Protein AF-A0A7G3ZWB7-F1 (afdb_monomer_lite)

Foldseek 3Di:
DPDVVVVVVVVVVVCCVVPPDLLQLLLQLLVCLVVVHDLVVSPDDPPDSSNVSSSVSVVCNVVVHDRPDPRPPPDPPPPDDPPCDPPNDDPPPPCDPVNVVCVVVVVVVVVVVVVVVVVVVVD

Structure (mmCIF, N/CA/C/O backbone):
data_AF-A0A7G3ZWB7-F1
#
_entry.id   AF-A0A7G3ZWB7-F1
#
loop_
_atom_site.group_PDB
_atom_site.id
_atom_site.type_symbol
_atom_site.label_atom_id
_atom_site.label_alt_id
_atom_site.label_comp_id
_atom_site.label_asym_id
_atom_site.label_entity_id
_atom_site.label_seq_id
_atom_site.pdbx_PDB_ins_code
_atom_site.Cartn_x
_atom_site.Cartn_y
_atom_site.Cartn_z
_atom_site.occupancy
_atom_site.B_iso_or_equiv
_atom_site.auth_seq_id
_atom_site.auth_comp_id
_atom_site.auth_asym_id
_atom_site.auth_atom_id
_atom_site.pdbx_PDB_model_num
ATOM 1 N N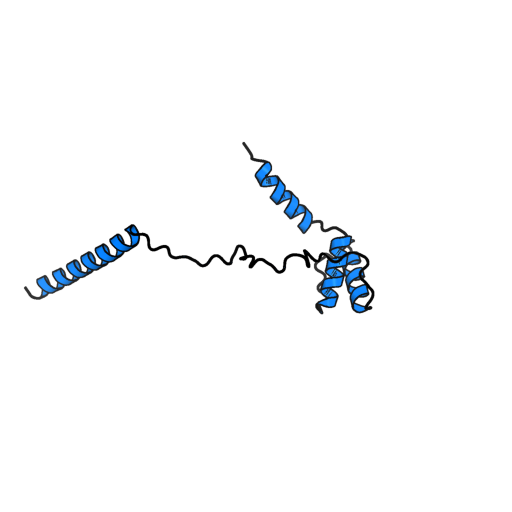 . MET A 1 1 ? 35.115 11.936 -6.981 1.00 42.41 1 MET A N 1
ATOM 2 C CA . MET A 1 1 ? 34.391 12.954 -6.194 1.00 42.41 1 MET A CA 1
ATOM 3 C C . MET A 1 1 ? 32.957 12.462 -6.142 1.00 42.41 1 MET A C 1
ATOM 5 O O . MET A 1 1 ? 32.344 12.385 -7.195 1.00 42.41 1 MET A O 1
ATOM 9 N N . ASN A 1 2 ? 32.514 11.934 -4.998 1.00 53.34 2 ASN A N 1
ATOM 10 C CA . ASN A 1 2 ? 31.212 11.270 -4.892 1.00 53.34 2 ASN A CA 1
ATOM 11 C C . ASN A 1 2 ? 30.134 12.341 -4.950 1.00 53.34 2 ASN A C 1
ATOM 13 O O . ASN A 1 2 ? 30.078 13.196 -4.070 1.00 53.34 2 ASN A O 1
ATOM 17 N N . ASP A 1 3 ? 29.347 12.327 -6.016 1.00 65.06 3 ASP A N 1
ATOM 18 C CA . ASP A 1 3 ? 28.324 13.332 -6.235 1.00 65.06 3 ASP A CA 1
ATOM 19 C C . ASP A 1 3 ? 27.135 13.060 -5.305 1.00 65.06 3 ASP A C 1
ATOM 21 O O . ASP A 1 3 ? 26.282 12.209 -5.560 1.00 65.06 3 ASP A O 1
ATOM 25 N N . ILE A 1 4 ? 27.126 13.738 -4.156 1.00 66.56 4 ILE A N 1
ATOM 26 C CA . ILE A 1 4 ? 26.121 13.566 -3.095 1.00 66.56 4 ILE A CA 1
ATOM 27 C C . ILE A 1 4 ? 24.722 13.953 -3.614 1.00 66.56 4 ILE A C 1
ATOM 29 O O . ILE A 1 4 ? 23.713 13.469 -3.100 1.00 66.56 4 ILE A O 1
ATOM 33 N N . THR A 1 5 ? 24.649 14.763 -4.677 1.00 69.31 5 THR A N 1
ATOM 34 C CA . THR A 1 5 ? 23.390 15.164 -5.317 1.00 69.31 5 THR A CA 1
ATOM 35 C C . THR A 1 5 ? 22.656 14.005 -5.997 1.00 69.31 5 THR A C 1
ATOM 37 O O . THR A 1 5 ? 21.430 14.009 -6.004 1.00 69.31 5 THR A O 1
ATOM 40 N N . ALA A 1 6 ? 23.364 12.973 -6.472 1.00 68.75 6 ALA A N 1
ATOM 41 C CA . ALA A 1 6 ? 22.747 11.758 -7.012 1.00 68.75 6 ALA A CA 1
ATOM 42 C C . ALA A 1 6 ? 22.280 10.787 -5.910 1.00 68.75 6 ALA A C 1
ATOM 44 O O . ALA A 1 6 ? 21.344 10.014 -6.105 1.00 68.75 6 ALA A O 1
ATOM 45 N N . LEU A 1 7 ? 22.917 10.829 -4.735 1.00 74.31 7 LEU A N 1
ATOM 46 C CA . LEU A 1 7 ? 22.611 9.937 -3.611 1.00 74.31 7 LEU A CA 1
ATOM 47 C C . LEU A 1 7 ? 21.436 10.427 -2.765 1.00 74.31 7 LEU A C 1
ATOM 49 O O . LEU A 1 7 ? 20.671 9.613 -2.251 1.00 74.31 7 LEU A O 1
ATOM 53 N N . LEU A 1 8 ? 21.276 11.743 -2.616 1.00 80.25 8 LEU A N 1
ATOM 54 C CA . LEU A 1 8 ? 20.235 12.321 -1.767 1.00 80.25 8 LEU A CA 1
ATOM 55 C C . LEU A 1 8 ? 18.806 11.909 -2.184 1.00 80.25 8 LEU A C 1
ATOM 57 O O . LEU A 1 8 ? 18.040 11.547 -1.290 1.00 80.25 8 LEU A O 1
ATOM 61 N N . PRO A 1 9 ? 18.429 11.892 -3.480 1.00 83.44 9 PRO A N 1
ATOM 62 C CA . PRO A 1 9 ? 17.118 11.398 -3.904 1.00 83.44 9 PRO A CA 1
ATOM 63 C C . PRO A 1 9 ? 16.908 9.925 -3.549 1.00 83.44 9 PRO A C 1
ATOM 65 O O . PRO A 1 9 ? 15.866 9.567 -3.009 1.00 83.44 9 PRO A O 1
ATOM 68 N N . HIS A 1 10 ? 17.920 9.083 -3.782 1.00 79.56 10 HIS A N 1
ATOM 69 C CA . HIS A 1 10 ? 17.844 7.654 -3.481 1.00 79.56 10 HIS A CA 1
ATOM 70 C C . HIS A 1 10 ? 17.668 7.391 -1.979 1.00 79.56 10 HIS A C 1
ATOM 72 O O . HIS A 1 10 ? 16.844 6.572 -1.583 1.00 79.56 10 HIS A O 1
ATOM 78 N N . ILE A 1 11 ? 18.400 8.124 -1.136 1.00 81.44 11 ILE A N 1
ATOM 79 C CA . ILE A 1 11 ? 18.296 8.017 0.324 1.00 81.44 11 ILE A CA 1
ATOM 80 C C . ILE A 1 11 ? 16.929 8.506 0.812 1.00 81.44 11 ILE A C 1
ATOM 82 O O . ILE A 1 11 ? 16.318 7.842 1.643 1.00 81.44 11 ILE A O 1
ATOM 86 N N . LYS A 1 12 ? 16.426 9.630 0.287 1.00 79.25 12 LYS A N 1
ATOM 87 C CA . LYS A 1 12 ? 15.095 10.149 0.641 1.00 79.25 12 LYS A CA 1
ATOM 88 C C . LYS A 1 12 ? 13.984 9.171 0.270 1.00 79.25 12 LYS A C 1
ATOM 90 O O . LYS A 1 12 ? 13.128 8.896 1.102 1.00 79.25 12 LYS A O 1
ATOM 95 N N . LEU A 1 13 ? 14.029 8.615 -0.942 1.00 77.94 13 LEU A N 1
ATOM 96 C CA . LEU A 1 13 ? 13.057 7.617 -1.389 1.00 77.94 13 LEU A CA 1
ATOM 97 C C . LEU A 1 13 ? 13.079 6.390 -0.476 1.00 77.94 13 LEU A C 1
ATOM 99 O O . LEU A 1 13 ? 12.039 5.944 -0.005 1.00 77.94 13 LEU A O 1
ATOM 103 N N . ARG A 1 14 ? 14.277 5.877 -0.186 1.00 79.88 14 ARG A N 1
ATOM 104 C CA . ARG A 1 14 ? 14.450 4.723 0.694 1.00 79.88 14 ARG A CA 1
ATOM 105 C C . ARG A 1 14 ? 13.909 4.985 2.097 1.00 79.88 14 ARG A C 1
ATOM 107 O O . ARG A 1 14 ? 13.262 4.112 2.655 1.00 79.88 14 ARG A O 1
ATOM 114 N N . PHE A 1 15 ? 14.122 6.185 2.631 1.00 79.81 15 PHE A N 1
ATOM 115 C CA . PHE A 1 15 ? 13.596 6.573 3.936 1.00 79.81 15 PHE A CA 1
ATOM 116 C C . PHE A 1 15 ? 12.063 6.612 3.951 1.00 79.81 15 PHE A C 1
ATOM 118 O O . PHE A 1 15 ? 11.470 6.078 4.877 1.00 79.81 15 PHE A O 1
ATOM 125 N N . ASN A 1 16 ? 11.423 7.156 2.912 1.00 74.44 16 ASN A N 1
ATOM 126 C CA . ASN A 1 16 ? 9.959 7.163 2.815 1.00 74.44 16 ASN A CA 1
ATOM 127 C C . ASN A 1 16 ? 9.363 5.753 2.660 1.00 74.44 16 ASN A C 1
ATOM 129 O O . ASN A 1 16 ? 8.296 5.488 3.198 1.00 74.44 16 ASN A O 1
ATOM 133 N N . ILE A 1 17 ? 10.049 4.840 1.962 1.00 76.31 17 ILE A N 1
ATOM 134 C CA . ILE A 1 17 ? 9.591 3.448 1.808 1.00 76.31 17 ILE A CA 1
ATOM 135 C C . ILE A 1 17 ? 9.788 2.650 3.105 1.00 76.31 17 ILE A C 1
ATOM 137 O O . ILE A 1 17 ? 8.920 1.877 3.500 1.00 76.31 17 ILE A O 1
ATOM 141 N N . GLU A 1 18 ? 10.941 2.795 3.760 1.00 77.69 18 GLU A N 1
ATOM 142 C CA . GLU A 1 18 ? 11.283 2.016 4.958 1.00 77.69 18 GLU A CA 1
ATOM 143 C C . GLU A 1 18 ? 10.633 2.578 6.236 1.00 77.69 18 GLU A C 1
ATOM 145 O O . GLU A 1 18 ? 10.429 1.840 7.204 1.00 77.69 18 GLU A O 1
ATOM 150 N N . HIS A 1 19 ? 10.292 3.869 6.245 1.00 80.62 19 HIS A N 1
ATOM 151 C CA . HIS A 1 19 ? 9.727 4.579 7.391 1.00 80.62 19 HIS A CA 1
ATOM 152 C C . HIS A 1 19 ? 8.544 5.467 6.976 1.00 80.62 19 HIS A C 1
ATOM 154 O O . HIS A 1 19 ? 8.643 6.693 7.089 1.00 80.62 19 HIS A O 1
ATOM 160 N N . PRO A 1 20 ? 7.422 4.874 6.520 1.00 83.62 20 PRO A N 1
ATOM 161 C CA . PRO A 1 20 ? 6.221 5.650 6.253 1.00 83.62 20 PRO A CA 1
ATOM 162 C C . PRO A 1 20 ? 5.744 6.326 7.536 1.00 83.62 20 PRO A C 1
ATOM 164 O O . PRO A 1 20 ? 5.930 5.803 8.648 1.00 83.62 20 PRO A O 1
ATOM 167 N N . SER A 1 21 ? 5.139 7.501 7.382 1.00 89.50 21 SER A N 1
ATOM 168 C CA . SER A 1 21 ? 4.532 8.188 8.513 1.00 89.50 21 SER A CA 1
ATOM 169 C C . SER A 1 21 ? 3.321 7.401 9.028 1.00 89.50 21 SER A C 1
ATOM 171 O O . SER A 1 21 ? 2.815 6.478 8.382 1.00 89.50 21 SER A O 1
ATOM 173 N N . TYR A 1 22 ? 2.865 7.727 10.234 1.00 92.62 22 TYR A N 1
ATOM 174 C CA . TYR A 1 22 ? 1.685 7.077 10.810 1.00 92.62 22 TYR A CA 1
ATOM 175 C C . TYR A 1 22 ? 0.402 7.474 10.086 1.00 92.62 22 TYR A C 1
ATOM 177 O O . TYR A 1 22 ? -0.465 6.630 9.899 1.00 92.62 22 TYR A O 1
ATOM 185 N N . GLU A 1 23 ? 0.343 8.716 9.615 1.00 92.75 23 GLU A N 1
ATOM 186 C CA . GLU A 1 23 ? -0.715 9.220 8.742 1.00 92.75 23 GLU A CA 1
ATOM 187 C C . GLU A 1 23 ? -0.758 8.440 7.421 1.00 92.75 23 GLU A C 1
ATOM 189 O O . GLU A 1 23 ? -1.806 7.909 7.067 1.00 92.75 23 GLU A O 1
ATOM 194 N N . ASP A 1 24 ? 0.391 8.236 6.765 1.00 91.31 24 ASP A N 1
ATOM 195 C CA . ASP A 1 24 ? 0.458 7.424 5.539 1.00 91.31 24 ASP A CA 1
ATOM 196 C C . ASP A 1 24 ? 0.061 5.964 5.796 1.00 91.31 24 ASP A C 1
ATOM 198 O O . ASP A 1 24 ? -0.609 5.338 4.978 1.00 91.31 24 ASP A O 1
ATOM 202 N N . SER A 1 25 ? 0.471 5.407 6.941 1.00 93.69 25 SER A N 1
ATOM 203 C CA . SER A 1 25 ? 0.133 4.029 7.320 1.00 93.69 25 SER A CA 1
ATOM 204 C C . SER A 1 25 ? -1.373 3.871 7.541 1.00 93.69 25 SER A C 1
ATOM 206 O O . SER A 1 25 ? -1.944 2.879 7.092 1.00 93.69 25 SER A O 1
ATOM 208 N N . TYR A 1 26 ? -2.006 4.854 8.189 1.00 95.75 26 TYR A N 1
ATOM 209 C CA . TYR A 1 26 ? -3.454 4.925 8.374 1.00 95.75 26 TYR A CA 1
ATOM 210 C C . TYR A 1 26 ? -4.188 5.043 7.039 1.00 95.75 26 TYR A C 1
ATOM 212 O O . TYR A 1 26 ? -5.052 4.217 6.744 1.00 95.75 26 TYR A O 1
ATOM 220 N N . ALA A 1 27 ? -3.816 6.028 6.215 1.00 94.50 27 ALA A N 1
ATOM 221 C CA . ALA A 1 27 ? -4.466 6.285 4.932 1.00 94.50 27 ALA A CA 1
ATOM 222 C C . ALA A 1 27 ? -4.386 5.052 4.024 1.00 94.50 27 ALA A C 1
ATOM 224 O O . ALA A 1 27 ? -5.387 4.638 3.443 1.00 94.50 27 ALA A O 1
ATOM 225 N N . PHE A 1 28 ? -3.226 4.392 3.996 1.00 93.69 28 PHE A N 1
ATOM 226 C CA . PHE A 1 28 ? -3.042 3.153 3.249 1.00 93.69 28 PHE A CA 1
ATOM 227 C C . PHE A 1 28 ? -3.943 2.014 3.757 1.00 93.69 28 PHE A C 1
ATOM 229 O O . PHE A 1 28 ? -4.479 1.249 2.959 1.00 93.69 28 PHE A O 1
ATOM 236 N N . GLY A 1 29 ? -4.147 1.897 5.072 1.00 95.31 29 GLY A N 1
ATOM 237 C CA . GLY A 1 29 ? -5.075 0.921 5.656 1.00 95.31 29 GLY A CA 1
ATOM 238 C C . GLY A 1 29 ? -6.524 1.167 5.268 1.00 95.31 29 GLY A C 1
ATOM 239 O O . GLY A 1 29 ? -7.224 0.239 4.856 1.00 95.31 29 GLY A O 1
ATOM 240 N N . TYR A 1 30 ? -6.938 2.429 5.325 1.00 96.50 30 TYR A N 1
ATOM 241 C CA . TYR A 1 30 ? -8.265 2.873 4.919 1.00 96.50 30 TYR A CA 1
ATOM 242 C C . TYR A 1 30 ? -8.529 2.575 3.432 1.00 96.50 30 TYR A C 1
ATOM 244 O O . TYR A 1 30 ? -9.543 1.973 3.079 1.00 96.50 30 TYR A O 1
ATOM 252 N N . GLU A 1 31 ? -7.581 2.900 2.549 1.00 94.25 31 GLU A N 1
ATOM 253 C CA . GLU A 1 31 ? -7.659 2.583 1.115 1.00 94.25 31 GLU A CA 1
ATOM 254 C C . GLU A 1 31 ? -7.695 1.073 0.843 1.00 94.25 31 GLU A C 1
ATOM 256 O O . GLU A 1 31 ? -8.463 0.611 -0.003 1.00 94.25 31 GLU A O 1
ATOM 261 N N . CYS A 1 32 ? -6.906 0.282 1.575 1.00 95.31 32 CYS A N 1
ATOM 262 C CA . CYS A 1 32 ? -6.922 -1.176 1.470 1.00 95.31 32 CYS A CA 1
ATOM 263 C C . CYS A 1 32 ? -8.300 -1.764 1.802 1.00 95.31 32 CYS A C 1
ATOM 265 O O . CYS A 1 32 ? -8.774 -2.639 1.078 1.00 95.31 32 CYS A O 1
ATOM 267 N N . ALA A 1 33 ? -8.958 -1.281 2.856 1.00 95.94 33 ALA A N 1
ATOM 268 C CA . ALA A 1 33 ? -10.315 -1.705 3.198 1.00 95.94 33 ALA A CA 1
ATOM 269 C C . ALA A 1 33 ? -11.327 -1.350 2.101 1.00 95.94 33 ALA A C 1
ATOM 271 O O . ALA A 1 33 ? -12.127 -2.200 1.716 1.00 95.94 33 ALA A O 1
ATOM 272 N N . LEU A 1 34 ? -11.259 -0.133 1.546 1.00 94.25 34 LEU A N 1
ATOM 273 C CA . LEU A 1 34 ? -12.111 0.272 0.420 1.00 94.25 34 LEU A CA 1
ATOM 274 C C . LEU A 1 34 ? -11.909 -0.597 -0.832 1.00 94.25 34 LEU A C 1
ATOM 276 O O . LEU A 1 34 ? -12.828 -0.743 -1.636 1.00 94.25 34 LEU A O 1
ATOM 280 N N . ALA A 1 35 ? -10.712 -1.158 -1.004 1.00 94.50 35 ALA A N 1
ATOM 281 C CA . ALA A 1 35 ? -10.352 -2.046 -2.105 1.00 94.50 35 ALA A CA 1
ATOM 282 C C . ALA A 1 35 ? -10.585 -3.543 -1.803 1.00 94.50 35 ALA A C 1
ATOM 284 O O . ALA A 1 35 ? -10.061 -4.392 -2.528 1.00 94.50 35 ALA A O 1
ATOM 285 N N . ASP A 1 36 ? -11.339 -3.879 -0.749 1.00 94.75 36 ASP A N 1
ATOM 286 C CA . ASP A 1 36 ? -11.630 -5.254 -0.311 1.00 94.75 36 ASP A CA 1
ATOM 287 C C . ASP A 1 36 ? -10.373 -6.098 0.008 1.00 94.75 36 ASP A C 1
ATOM 289 O O . ASP A 1 36 ? -10.378 -7.331 -0.093 1.00 94.75 36 ASP A O 1
ATOM 293 N N . VAL A 1 37 ? -9.272 -5.458 0.417 1.00 96.25 37 VAL A N 1
ATOM 294 C CA . VAL A 1 37 ? -8.070 -6.156 0.897 1.00 96.25 37 VAL A CA 1
ATOM 295 C C . VAL A 1 37 ? -8.325 -6.693 2.304 1.00 96.25 37 VAL A C 1
ATOM 297 O O . VAL A 1 37 ? -8.858 -5.991 3.166 1.00 96.25 37 VAL A O 1
ATOM 300 N N . ALA A 1 38 ? -7.929 -7.940 2.565 1.00 96.75 38 ALA A N 1
ATOM 301 C CA . ALA A 1 38 ? -8.140 -8.558 3.867 1.00 96.75 38 ALA A CA 1
ATOM 302 C C . ALA A 1 38 ? -7.244 -7.930 4.949 1.00 96.75 38 ALA A C 1
ATOM 304 O O . ALA A 1 38 ? -6.071 -7.654 4.717 1.00 96.75 38 ALA A O 1
ATOM 305 N N . GLU A 1 39 ? -7.757 -7.822 6.179 1.00 95.44 39 GLU A N 1
ATOM 306 C CA . GLU A 1 39 ? -6.996 -7.362 7.357 1.00 95.44 39 GLU A CA 1
ATOM 307 C C . GLU A 1 39 ? -5.658 -8.115 7.531 1.00 95.44 39 GLU A C 1
ATOM 309 O O . GLU A 1 39 ? -4.639 -7.556 7.938 1.00 95.44 39 GLU A O 1
ATOM 314 N N . ALA A 1 40 ? -5.647 -9.412 7.200 1.00 95.69 40 ALA A N 1
ATOM 315 C CA . ALA A 1 40 ? -4.473 -10.272 7.321 1.00 95.69 40 ALA A CA 1
ATOM 316 C C . ALA A 1 40 ? -3.328 -9.901 6.362 1.00 95.69 40 ALA A C 1
ATOM 318 O O . ALA A 1 40 ? -2.188 -10.292 6.627 1.00 95.69 40 ALA A O 1
ATOM 319 N N . ASP A 1 41 ? -3.624 -9.149 5.300 1.00 96.06 41 ASP A N 1
ATOM 320 C CA . ASP A 1 41 ? -2.671 -8.714 4.277 1.00 96.06 41 ASP A CA 1
ATOM 321 C C . ASP A 1 41 ? -2.001 -7.374 4.626 1.00 96.06 41 ASP A C 1
ATOM 323 O O . ASP A 1 41 ? -1.338 -6.769 3.782 1.00 96.06 41 ASP A O 1
ATOM 327 N N . ASN A 1 42 ? -2.121 -6.921 5.882 1.00 94.31 42 ASN A N 1
ATOM 328 C CA . ASN A 1 42 ? -1.362 -5.787 6.402 1.00 94.31 42 ASN A CA 1
ATOM 329 C C . ASN A 1 42 ? 0.144 -5.970 6.093 1.00 94.31 42 ASN A C 1
ATOM 331 O O . ASN A 1 42 ? 0.756 -6.936 6.570 1.00 94.31 42 ASN A O 1
ATOM 335 N N . PRO A 1 43 ? 0.773 -5.059 5.324 1.00 91.88 43 PRO A N 1
ATOM 336 C CA . PRO A 1 43 ? 2.171 -5.208 4.918 1.00 91.88 43 PRO A CA 1
ATOM 337 C C . PRO A 1 43 ? 3.153 -4.948 6.066 1.00 91.88 43 PRO A C 1
ATOM 339 O O . PRO A 1 43 ? 4.336 -5.289 5.971 1.00 91.88 43 PRO A O 1
ATOM 342 N N . PHE A 1 44 ? 2.695 -4.315 7.146 1.00 92.62 44 PHE A N 1
ATOM 343 C CA . PHE A 1 44 ? 3.528 -3.961 8.276 1.00 92.62 44 PHE A CA 1
ATOM 344 C C . PHE A 1 44 ? 3.697 -5.141 9.227 1.00 92.62 44 PHE A C 1
ATOM 346 O O . PHE A 1 44 ? 2.822 -5.982 9.443 1.00 92.62 44 PHE A O 1
ATOM 353 N N . ARG A 1 45 ? 4.870 -5.201 9.855 1.00 91.88 45 ARG A N 1
ATOM 354 C CA . ARG A 1 45 ? 5.158 -6.233 10.846 1.00 91.88 45 ARG A CA 1
ATOM 355 C C . ARG A 1 45 ? 4.233 -6.062 12.056 1.00 91.88 45 ARG A C 1
ATOM 357 O O . ARG A 1 45 ? 4.237 -5.017 12.690 1.00 91.88 45 ARG A O 1
ATOM 364 N N . LYS A 1 46 ? 3.528 -7.128 12.446 1.00 92.88 46 LYS A N 1
ATOM 365 C CA . LYS A 1 46 ? 2.661 -7.131 13.639 1.00 92.88 46 LYS A CA 1
ATOM 366 C C . LYS A 1 46 ? 3.373 -6.590 14.887 1.00 92.88 46 LYS A C 1
ATOM 368 O O . LYS A 1 46 ? 4.502 -6.996 15.181 1.00 92.88 46 LYS A O 1
ATOM 373 N N . GLY A 1 47 ? 2.683 -5.719 15.624 1.00 91.56 47 GLY A N 1
ATOM 374 C CA . GLY A 1 47 ? 3.172 -5.072 16.843 1.00 91.56 47 GLY A CA 1
ATOM 375 C C . GLY A 1 47 ? 4.034 -3.824 16.619 1.00 91.56 47 GLY A C 1
ATOM 376 O O . GLY A 1 47 ? 4.556 -3.280 17.592 1.00 91.56 47 GLY A O 1
ATOM 377 N N . THR A 1 48 ? 4.227 -3.369 15.375 1.00 94.00 48 THR A N 1
ATOM 378 C CA . THR A 1 48 ? 4.772 -2.028 15.110 1.00 94.00 48 THR A CA 1
ATOM 379 C C . THR A 1 48 ? 3.656 -0.986 15.119 1.00 94.00 48 THR A C 1
ATOM 381 O O . THR A 1 48 ? 2.510 -1.302 14.822 1.00 94.00 48 THR A O 1
ATOM 384 N N . GLN A 1 49 ? 3.987 0.275 15.412 1.00 94.44 49 GLN A N 1
ATOM 385 C CA . GLN A 1 49 ? 2.992 1.358 15.414 1.00 94.44 49 GLN A CA 1
ATOM 386 C C . GLN A 1 49 ? 2.357 1.567 14.033 1.00 94.44 49 GLN A C 1
ATOM 388 O O . GLN A 1 49 ? 1.163 1.818 13.948 1.00 94.44 49 GLN A O 1
ATOM 393 N N . GLN A 1 50 ? 3.120 1.384 12.951 1.00 94.19 50 GLN A N 1
ATOM 394 C CA . GLN A 1 50 ? 2.591 1.437 11.584 1.00 94.19 50 GLN A CA 1
ATOM 395 C C . GLN A 1 50 ? 1.512 0.375 11.346 1.00 94.19 50 GLN A C 1
ATOM 397 O O . GLN A 1 50 ? 0.502 0.670 10.720 1.00 94.19 50 GLN A O 1
ATOM 402 N N . ALA A 1 51 ? 1.705 -0.843 11.870 1.00 95.75 51 ALA A N 1
ATOM 403 C CA . ALA A 1 51 ? 0.716 -1.907 11.735 1.00 95.75 51 ALA A CA 1
ATOM 404 C C . ALA A 1 51 ? -0.582 -1.566 12.475 1.00 95.75 51 ALA A C 1
ATOM 406 O O . ALA A 1 51 ? -1.653 -1.811 11.931 1.00 95.75 51 ALA A O 1
ATOM 407 N N . GLU A 1 52 ? -0.485 -0.976 13.670 1.00 96.69 52 GLU A N 1
ATOM 408 C CA . GLU A 1 52 ? -1.653 -0.543 14.448 1.00 96.69 52 GLU A CA 1
ATOM 409 C C . GLU A 1 52 ? -2.413 0.595 13.750 1.00 96.69 52 GLU A C 1
ATOM 411 O O . GLU A 1 52 ? -3.626 0.508 13.610 1.00 96.69 52 GLU A O 1
ATOM 416 N N . HIS A 1 53 ? -1.715 1.614 13.237 1.00 96.38 53 HIS A N 1
ATOM 417 C CA . HIS A 1 53 ? -2.359 2.712 12.505 1.00 96.38 53 HIS A CA 1
ATOM 418 C C . HIS A 1 53 ? -2.978 2.262 11.179 1.00 96.38 53 HIS A C 1
ATOM 420 O O . HIS A 1 53 ? -4.056 2.720 10.819 1.00 96.38 53 HIS A O 1
ATOM 426 N N . TRP A 1 54 ? -2.343 1.323 10.472 1.00 96.94 54 TRP A N 1
ATOM 427 C CA . TRP A 1 54 ? -2.950 0.700 9.296 1.00 96.94 54 TRP A CA 1
ATOM 428 C C . TRP A 1 54 ? -4.240 -0.042 9.653 1.00 96.94 54 TRP A C 1
ATOM 430 O O . TRP A 1 54 ? -5.236 0.084 8.947 1.00 96.94 54 TRP A O 1
ATOM 440 N N . LEU A 1 55 ? -4.249 -0.793 10.762 1.00 97.44 55 LEU A N 1
ATOM 441 C CA . LEU A 1 55 ? -5.451 -1.492 11.226 1.00 97.44 55 LEU A CA 1
ATOM 442 C C . LEU A 1 55 ? -6.558 -0.512 11.613 1.00 97.44 55 LEU A C 1
ATOM 444 O O . LEU A 1 55 ? -7.713 -0.767 11.298 1.00 97.44 55 LEU A O 1
ATOM 448 N N . GLU A 1 56 ? -6.209 0.593 12.268 1.00 96.94 56 GLU A N 1
ATOM 449 C CA . GLU A 1 56 ? -7.139 1.669 12.620 1.00 96.94 56 GLU A CA 1
ATOM 450 C C . GLU A 1 56 ? -7.852 2.205 11.371 1.00 96.94 56 GLU A C 1
ATOM 452 O O . GLU A 1 56 ? -9.075 2.126 11.290 1.00 96.94 56 GLU A O 1
ATOM 457 N N . GLY A 1 57 ? -7.097 2.614 10.344 1.00 96.69 57 GLY A N 1
ATOM 458 C CA . GLY A 1 57 ? -7.682 3.089 9.087 1.00 96.69 57 GLY A CA 1
ATOM 459 C C . GLY A 1 57 ? -8.517 2.029 8.374 1.00 96.69 57 GLY A C 1
ATOM 460 O O . GLY A 1 57 ? -9.598 2.326 7.869 1.00 96.69 57 GLY A O 1
ATOM 461 N N . TRP A 1 58 ? -8.060 0.775 8.376 1.00 97.88 58 TRP A N 1
ATOM 462 C CA . TRP A 1 58 ? -8.803 -0.336 7.782 1.00 97.88 58 TRP A CA 1
ATOM 463 C C . TRP A 1 58 ? -10.161 -0.548 8.471 1.00 97.88 58 TRP A C 1
ATOM 465 O O . TRP A 1 58 ? -11.187 -0.685 7.803 1.00 97.88 58 TRP A O 1
ATOM 475 N N . TRP A 1 59 ? -10.195 -0.535 9.807 1.00 97.69 59 TRP A N 1
ATOM 476 C CA . TRP A 1 59 ? -11.433 -0.693 10.572 1.00 97.69 59 TRP A CA 1
ATOM 477 C C . TRP A 1 59 ? -12.382 0.496 10.420 1.00 97.69 59 TRP A C 1
ATOM 479 O O . TRP A 1 59 ? -13.588 0.269 10.313 1.00 97.69 59 TRP A O 1
ATOM 489 N N . ASP A 1 60 ? -11.865 1.723 10.352 1.00 96.94 60 ASP A N 1
ATOM 490 C CA . ASP A 1 60 ? -12.673 2.925 10.112 1.00 96.94 60 ASP A CA 1
ATOM 491 C C . ASP A 1 60 ? -13.392 2.852 8.756 1.00 96.94 60 ASP A C 1
ATOM 493 O O . ASP A 1 60 ? -14.606 3.057 8.678 1.00 96.94 60 ASP A O 1
ATOM 497 N N . ALA A 1 61 ? -12.677 2.456 7.697 1.00 96.00 61 ALA A N 1
ATOM 498 C CA . ALA A 1 61 ? -13.247 2.275 6.362 1.00 96.00 61 ALA A CA 1
ATOM 499 C C . ALA A 1 61 ? -14.321 1.176 6.321 1.00 96.00 61 ALA A C 1
ATOM 501 O O . ALA A 1 61 ? -15.391 1.377 5.745 1.00 96.00 61 ALA A O 1
ATOM 502 N N . ILE A 1 62 ? -14.080 0.026 6.962 1.00 96.69 62 ILE A N 1
ATOM 503 C CA . ILE A 1 62 ? -15.085 -1.047 7.083 1.00 96.69 62 ILE A CA 1
ATOM 504 C C . ILE A 1 62 ? -16.299 -0.590 7.904 1.00 96.69 62 ILE A C 1
ATOM 506 O O . ILE A 1 62 ? -17.428 -1.007 7.629 1.00 96.69 62 ILE A O 1
ATOM 510 N N . GLY A 1 63 ? -16.082 0.276 8.895 1.00 95.69 63 GLY A N 1
ATOM 511 C CA . GLY A 1 63 ? -17.133 0.931 9.671 1.00 95.69 63 GLY A CA 1
ATOM 512 C C . GLY A 1 63 ? -17.941 1.963 8.879 1.00 95.69 63 GLY A C 1
ATOM 513 O O . GLY A 1 63 ? -19.051 2.299 9.293 1.00 95.69 63 GLY A O 1
ATOM 514 N N . GLY A 1 64 ? -17.432 2.419 7.730 1.00 93.00 64 GLY A N 1
ATOM 515 C CA . GLY A 1 64 ? -18.029 3.479 6.920 1.00 93.00 64 GLY A CA 1
ATOM 516 C C . GLY A 1 64 ? -17.847 4.880 7.511 1.00 93.00 64 GLY A C 1
ATOM 517 O O . GLY A 1 64 ? -18.619 5.777 7.168 1.00 93.00 64 GLY A O 1
ATOM 518 N N . GLU A 1 65 ? -16.878 5.053 8.411 1.00 94.00 65 GLU A N 1
ATOM 519 C CA . GLU A 1 65 ? -16.504 6.352 8.977 1.00 94.00 65 GLU A CA 1
ATOM 520 C C . GLU A 1 65 ? -15.717 7.174 7.950 1.00 94.00 65 GLU A C 1
ATOM 522 O O . GLU A 1 65 ? -15.059 6.614 7.079 1.00 94.00 65 GLU A O 1
ATOM 527 N N . GLU A 1 66 ? -15.767 8.505 8.034 1.00 93.12 66 GLU A N 1
ATOM 528 C CA . GLU A 1 66 ? -14.905 9.354 7.201 1.00 93.12 66 GLU A CA 1
ATOM 529 C C . GLU A 1 66 ? -13.433 9.232 7.644 1.00 93.12 66 GLU A C 1
ATOM 531 O O . GLU A 1 66 ? -13.165 9.134 8.846 1.00 93.12 66 GLU A O 1
ATOM 536 N N . PRO A 1 67 ? -12.464 9.261 6.709 1.00 92.81 67 PRO A N 1
ATOM 537 C CA . PRO A 1 67 ? -11.058 9.095 7.055 1.00 92.81 67 PRO A CA 1
ATOM 538 C C . PRO A 1 67 ? -10.564 10.256 7.929 1.00 92.81 67 P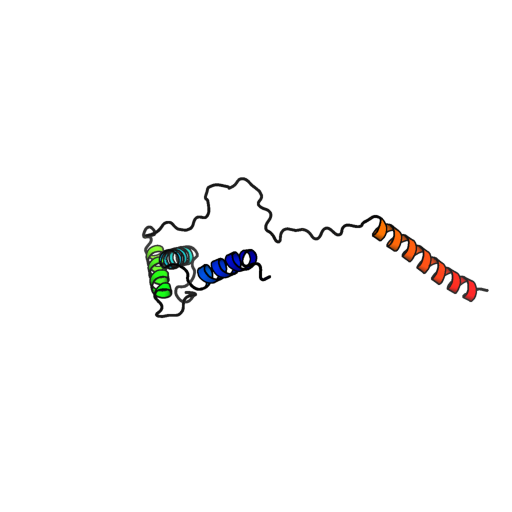RO A C 1
ATOM 540 O O . PRO A 1 67 ? -10.848 11.425 7.662 1.00 92.81 67 PRO A O 1
ATOM 543 N N . LEU A 1 68 ? -9.776 9.932 8.960 1.00 89.88 68 LEU A N 1
ATOM 544 C CA . LEU A 1 68 ? -9.193 10.905 9.900 1.00 89.88 68 LEU A CA 1
ATOM 545 C C . LEU A 1 68 ? -8.216 11.889 9.238 1.00 89.88 68 LEU A C 1
ATOM 547 O O . LEU A 1 68 ? -8.056 13.015 9.712 1.00 89.88 68 LEU A O 1
ATOM 551 N N . PHE A 1 69 ? -7.557 11.451 8.167 1.00 89.31 69 PHE A N 1
ATOM 552 C CA . PHE A 1 69 ? -6.576 12.220 7.410 1.00 89.31 69 PHE A CA 1
ATOM 553 C C . PHE A 1 69 ? -6.998 12.319 5.947 1.00 89.31 69 PHE A C 1
ATOM 555 O O . PHE A 1 69 ? -7.771 11.496 5.451 1.00 89.31 69 PHE A O 1
ATOM 562 N N . GLU A 1 70 ? -6.473 13.322 5.244 1.00 84.69 70 GLU A N 1
ATOM 563 C CA . GLU A 1 70 ? -6.649 13.397 3.799 1.00 84.69 70 GLU A CA 1
ATOM 564 C C . GLU A 1 70 ? -5.971 12.176 3.174 1.00 84.69 70 GLU A C 1
ATOM 566 O O . GLU A 1 70 ? -4.764 11.977 3.308 1.00 84.69 70 GLU A O 1
ATOM 571 N N . LEU A 1 71 ? -6.759 11.329 2.508 1.00 82.06 71 LEU A N 1
ATOM 572 C CA . LEU A 1 71 ? -6.191 10.265 1.691 1.00 82.06 71 LEU A CA 1
ATOM 573 C C . LEU A 1 71 ? -5.301 10.927 0.644 1.00 82.06 71 LEU A C 1
ATOM 575 O O . LEU A 1 71 ? -5.670 11.982 0.116 1.00 82.06 71 LEU A O 1
ATOM 579 N N . ASN A 1 72 ? -4.148 10.320 0.355 1.00 65.62 72 ASN A N 1
ATOM 580 C CA . ASN A 1 72 ? -3.218 10.784 -0.669 1.00 65.62 72 ASN A CA 1
ATOM 581 C C . ASN A 1 72 ? -3.854 10.572 -2.055 1.00 65.62 72 ASN A C 1
ATOM 583 O O . ASN A 1 72 ? -3.384 9.796 -2.884 1.00 65.62 72 ASN A O 1
ATOM 587 N N . ALA A 1 73 ? -4.935 11.297 -2.332 1.00 53.69 73 ALA A N 1
ATOM 588 C CA . ALA A 1 73 ?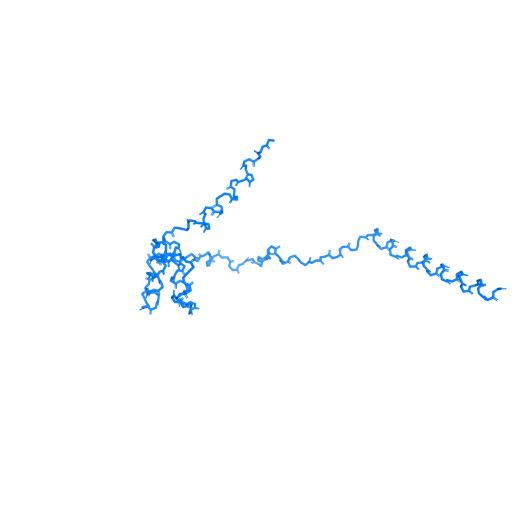 -5.357 11.642 -3.661 1.00 53.69 73 ALA A CA 1
ATOM 589 C C . ALA A 1 73 ? -4.243 12.528 -4.203 1.00 53.69 73 ALA A C 1
ATOM 591 O O . ALA A 1 73 ? -4.274 13.753 -4.078 1.00 53.69 73 ALA A O 1
ATOM 592 N N . GLN A 1 74 ? -3.225 11.891 -4.773 1.00 47.78 74 GLN A N 1
ATOM 593 C CA . GLN A 1 74 ? -2.359 12.560 -5.714 1.00 47.78 74 GLN A CA 1
ATOM 594 C C . GLN A 1 74 ? -3.272 13.032 -6.849 1.00 47.78 74 GLN A C 1
ATOM 596 O O . GLN A 1 74 ? -3.654 12.277 -7.734 1.00 47.78 74 GLN A O 1
ATOM 601 N N . GLU A 1 75 ? -3.726 14.271 -6.691 1.00 46.09 75 GLU A N 1
ATOM 602 C CA . GLU A 1 75 ? -4.332 15.122 -7.692 1.00 46.09 75 GLU A CA 1
ATOM 603 C C . GLU A 1 75 ? -5.563 14.526 -8.401 1.00 46.09 75 GLU A C 1
ATOM 605 O O . GLU A 1 75 ? -5.519 14.060 -9.534 1.00 46.09 75 GLU A O 1
ATOM 610 N N . ALA A 1 76 ? -6.747 14.821 -7.854 1.00 43.62 76 ALA A N 1
ATOM 611 C CA . ALA A 1 76 ? -7.933 15.067 -8.689 1.00 43.62 76 ALA A CA 1
ATOM 612 C C . ALA A 1 76 ? -7.775 16.320 -9.599 1.00 43.62 76 ALA A C 1
ATOM 614 O O . ALA A 1 76 ? -8.746 16.820 -10.168 1.00 43.62 76 ALA A O 1
ATOM 615 N N . ALA A 1 77 ? -6.555 16.842 -9.737 1.00 42.88 77 ALA A N 1
ATOM 616 C CA . ALA A 1 77 ? -6.179 18.020 -10.489 1.00 42.88 77 ALA A CA 1
ATOM 617 C C . ALA A 1 77 ? -4.994 17.691 -11.409 1.00 42.88 77 ALA A C 1
ATOM 619 O O . ALA A 1 77 ? -3.914 18.208 -11.194 1.00 42.88 77 ALA A O 1
ATOM 620 N N . GLU A 1 78 ? -5.208 16.811 -12.394 1.00 43.22 78 GLU A N 1
ATOM 621 C CA . GLU A 1 78 ? -4.699 16.920 -13.777 1.00 43.22 78 GLU A CA 1
ATOM 622 C C . GLU A 1 78 ? -5.091 15.671 -14.597 1.00 43.22 78 GLU A C 1
ATOM 624 O O . GLU A 1 78 ? -4.270 14.918 -15.104 1.00 43.22 78 GLU A O 1
ATOM 629 N N . LEU A 1 79 ? -6.395 15.471 -14.834 1.00 46.09 79 LEU A N 1
ATOM 630 C CA . LEU A 1 79 ? -6.886 14.559 -15.888 1.00 46.09 79 LEU A CA 1
ATOM 631 C C . LEU A 1 79 ? -6.629 15.113 -17.313 1.00 46.09 79 LEU A C 1
ATOM 633 O O . LEU A 1 79 ? -7.444 14.925 -18.217 1.00 46.09 79 LEU A O 1
ATOM 637 N N . SER A 1 80 ? -5.541 15.858 -17.533 1.00 47.84 80 SER A N 1
ATOM 638 C CA . SER A 1 80 ? -5.298 16.562 -18.798 1.00 47.84 80 SER A CA 1
ATOM 639 C C . SER A 1 80 ? -3.848 16.576 -19.270 1.00 47.84 80 SER A C 1
ATOM 641 O O . SER A 1 80 ? -3.418 17.540 -19.902 1.00 47.84 80 SER A O 1
ATOM 643 N N . SER A 1 81 ? -3.115 15.488 -19.074 1.00 52.06 81 SER A N 1
ATOM 644 C CA . SER A 1 81 ? -2.152 15.084 -20.092 1.00 52.06 81 SER A CA 1
ATOM 645 C C . SER A 1 81 ? -2.085 13.564 -20.148 1.00 52.06 81 SER A C 1
ATOM 647 O O . SER A 1 81 ? -2.193 12.893 -19.128 1.00 52.06 81 SER A O 1
ATOM 649 N N . GLU A 1 82 ? -2.002 13.012 -21.357 1.00 58.38 82 GLU A N 1
ATOM 650 C CA . GLU A 1 82 ? -1.624 11.616 -21.563 1.00 58.38 82 GLU A CA 1
ATOM 651 C C . GLU A 1 82 ? -0.187 11.460 -21.046 1.00 58.38 82 GLU A C 1
ATOM 653 O O . GLU A 1 82 ? 0.779 11.586 -21.801 1.00 58.38 82 GLU A O 1
ATOM 658 N N . GLU A 1 83 ? -0.024 11.291 -19.734 1.00 58.16 83 GLU A N 1
ATOM 659 C CA . GLU A 1 83 ? 1.272 11.002 -19.142 1.00 58.16 83 GLU A CA 1
ATOM 660 C C . GLU A 1 83 ? 1.685 9.603 -19.585 1.00 58.16 83 GLU A C 1
ATOM 662 O O . GLU A 1 83 ? 1.235 8.585 -19.063 1.00 58.16 83 GLU A O 1
ATOM 667 N N . SER A 1 84 ? 2.530 9.572 -20.612 1.00 65.50 84 SER A N 1
ATOM 668 C CA . SER A 1 84 ? 3.248 8.379 -21.036 1.00 65.50 84 SER A CA 1
ATOM 669 C C . SER A 1 84 ? 4.038 7.856 -19.840 1.00 65.50 84 SER A C 1
ATOM 671 O O . SER A 1 84 ? 4.930 8.539 -19.323 1.00 65.50 84 SER A O 1
ATOM 673 N N . ALA A 1 85 ? 3.712 6.649 -19.385 1.00 67.19 85 ALA A N 1
ATOM 674 C CA . ALA A 1 85 ? 4.450 6.009 -18.315 1.00 67.19 85 ALA A CA 1
ATOM 675 C C . ALA A 1 85 ? 5.918 5.841 -18.747 1.00 67.19 85 ALA A C 1
ATOM 677 O O . ALA A 1 85 ? 6.227 5.681 -19.929 1.00 67.19 85 ALA A O 1
ATOM 678 N N . ALA A 1 86 ? 6.870 5.857 -17.809 1.00 64.88 86 ALA A N 1
ATOM 679 C CA . ALA A 1 86 ? 8.297 5.750 -18.154 1.00 64.88 86 ALA A CA 1
ATOM 680 C C . ALA A 1 86 ? 8.643 4.468 -18.952 1.00 64.88 86 ALA A C 1
ATOM 682 O O . ALA A 1 86 ? 9.665 4.415 -19.640 1.00 64.88 86 ALA A O 1
ATOM 683 N N . ASN A 1 87 ? 7.792 3.444 -18.861 1.00 69.12 87 ASN A N 1
ATOM 684 C CA . ASN A 1 87 ? 7.849 2.175 -19.584 1.00 69.12 87 ASN A CA 1
ATOM 685 C C . ASN A 1 87 ? 7.019 2.137 -20.881 1.00 69.12 87 ASN A C 1
ATOM 687 O O . ASN A 1 87 ? 7.131 1.154 -21.608 1.00 69.12 87 ASN A O 1
ATOM 691 N N . ASP A 1 88 ? 6.250 3.175 -21.209 1.00 72.06 88 ASP A N 1
ATOM 692 C CA . ASP A 1 88 ? 5.484 3.282 -22.463 1.00 72.06 88 ASP A CA 1
ATOM 693 C C . ASP A 1 88 ? 6.374 3.615 -23.672 1.00 72.06 88 ASP A C 1
ATOM 695 O O . ASP A 1 88 ? 5.893 3.893 -24.770 1.00 72.06 88 ASP A O 1
ATOM 699 N N . GLN A 1 89 ? 7.698 3.571 -23.503 1.00 71.75 89 GLN A N 1
ATOM 700 C CA . GLN A 1 89 ? 8.622 3.658 -24.623 1.00 71.75 89 GLN A CA 1
ATOM 701 C C . GLN A 1 89 ? 8.458 2.424 -25.514 1.00 71.75 89 GLN A C 1
ATOM 703 O O . GLN A 1 89 ? 9.010 1.356 -25.241 1.00 71.75 89 GLN A O 1
ATOM 708 N N . GLU A 1 90 ? 7.738 2.575 -26.625 1.00 66.88 90 GLU A N 1
ATOM 709 C CA . GLU A 1 90 ? 7.803 1.613 -27.718 1.00 66.88 90 GLU A CA 1
ATOM 710 C C . GLU A 1 90 ? 9.259 1.464 -28.172 1.00 66.88 90 GLU A C 1
ATOM 712 O O . GLU A 1 90 ? 9.962 2.448 -28.435 1.00 66.88 90 GLU A O 1
ATOM 717 N N . TYR A 1 91 ? 9.719 0.216 -28.294 1.00 58.50 91 TYR A N 1
ATOM 718 C CA . TYR A 1 91 ? 11.012 -0.101 -28.889 1.00 58.50 91 TYR A CA 1
ATOM 719 C C . TYR A 1 91 ? 11.009 0.332 -3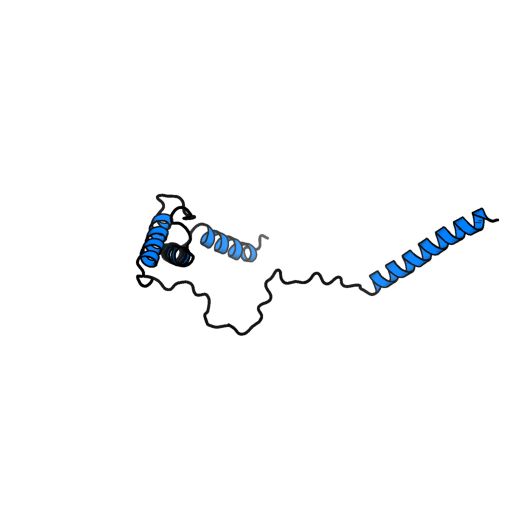0.362 1.00 58.50 91 TYR A C 1
ATOM 721 O O . TYR A 1 91 ? 10.690 -0.431 -31.272 1.00 58.50 91 TYR A O 1
ATOM 729 N N . CYS A 1 92 ? 11.364 1.589 -30.614 1.00 60.84 92 CYS A N 1
ATOM 730 C CA . CYS A 1 92 ? 11.583 2.098 -31.954 1.00 60.84 92 CYS A CA 1
ATOM 731 C C . CYS A 1 92 ? 12.857 1.459 -32.507 1.00 60.84 92 CYS A C 1
ATOM 733 O O . CYS A 1 92 ? 13.968 1.925 -32.234 1.00 60.84 92 CYS A O 1
ATOM 735 N N . HIS A 1 93 ? 12.713 0.408 -33.316 1.00 60.69 93 HIS A N 1
ATOM 736 C CA . HIS A 1 93 ? 13.813 -0.105 -34.121 1.00 60.69 93 HIS A CA 1
ATOM 737 C C . HIS A 1 93 ? 14.157 0.944 -35.187 1.00 60.69 93 HIS A C 1
ATOM 739 O O . HIS A 1 93 ? 13.595 0.980 -36.280 1.00 60.69 93 HIS A O 1
ATOM 745 N N . LYS A 1 94 ? 15.038 1.889 -34.841 1.00 60.50 94 LYS A N 1
ATOM 746 C CA . LYS A 1 94 ? 15.512 2.910 -35.776 1.00 60.50 94 LYS A CA 1
ATOM 747 C C . LYS A 1 94 ? 16.417 2.231 -36.806 1.00 60.50 94 LYS A C 1
ATOM 749 O O . LYS A 1 94 ? 17.620 2.109 -36.582 1.00 60.50 94 LYS A O 1
ATOM 754 N N . HIS A 1 95 ? 15.861 1.819 -37.945 1.00 65.31 95 HIS A N 1
ATOM 755 C CA . HIS A 1 95 ? 16.661 1.472 -39.120 1.00 65.31 95 HIS A CA 1
ATOM 756 C C . HIS A 1 95 ? 17.346 2.739 -39.643 1.00 65.31 95 HIS A C 1
ATOM 758 O O . HIS A 1 95 ? 16.802 3.499 -40.442 1.00 65.31 95 HIS A O 1
ATOM 764 N N . GLY A 1 96 ? 18.550 3.009 -39.142 1.00 77.06 96 GLY A N 1
ATOM 765 C CA . GLY A 1 96 ? 19.406 4.052 -39.691 1.00 77.06 96 GLY A CA 1
ATOM 766 C C . GLY A 1 96 ? 19.865 3.692 -41.106 1.00 77.06 96 GLY A C 1
ATOM 767 O O . GLY A 1 96 ? 19.973 2.518 -41.455 1.00 77.06 96 GLY A O 1
ATOM 768 N N . PHE A 1 97 ? 20.217 4.701 -41.905 1.00 80.31 97 PHE A N 1
ATOM 769 C CA . PHE A 1 97 ? 20.749 4.518 -43.26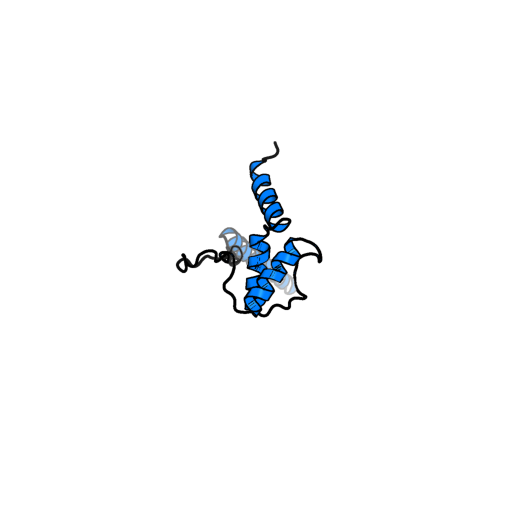4 1.00 80.31 97 PHE A CA 1
ATOM 770 C C . PHE A 1 97 ? 21.904 3.499 -43.328 1.00 80.31 97 PHE A C 1
ATOM 772 O O . PHE A 1 97 ? 21.969 2.689 -44.245 1.00 80.31 97 PHE A O 1
ATOM 779 N N . LEU A 1 98 ? 22.781 3.477 -42.317 1.00 84.06 98 LEU A N 1
ATOM 780 C CA . LEU A 1 98 ? 23.867 2.494 -42.235 1.00 84.06 98 LEU A CA 1
ATOM 781 C C . LEU A 1 98 ? 23.371 1.055 -42.044 1.00 84.06 98 LEU A C 1
ATOM 783 O O . LEU A 1 98 ? 23.946 0.144 -42.631 1.00 84.06 98 LEU A O 1
ATOM 787 N N . SER A 1 99 ? 22.305 0.844 -41.267 1.00 84.25 99 SER A N 1
ATOM 788 C CA . SER A 1 99 ? 21.702 -0.484 -41.093 1.00 84.25 99 SER A CA 1
ATOM 789 C C . SER A 1 99 ? 21.122 -0.988 -42.415 1.00 84.25 99 SER A C 1
ATOM 791 O O . SER A 1 99 ? 21.401 -2.123 -42.788 1.00 84.25 99 SER A O 1
ATOM 793 N N . LEU A 1 100 ? 20.436 -0.118 -43.165 1.00 85.75 100 LEU A N 1
ATOM 794 C CA . LEU A 1 100 ? 19.921 -0.429 -44.502 1.00 85.75 100 LEU A CA 1
ATOM 795 C C . LEU A 1 100 ? 21.051 -0.814 -45.475 1.00 85.75 100 LEU A C 1
ATOM 797 O O . LEU A 1 100 ? 20.948 -1.798 -46.204 1.00 85.75 100 LEU A O 1
ATOM 801 N N . VAL A 1 101 ? 22.152 -0.055 -45.482 1.00 91.94 101 VAL A N 1
ATOM 802 C CA . VAL A 1 101 ? 23.304 -0.336 -46.354 1.00 91.94 101 VAL A CA 1
ATOM 803 C C . VAL A 1 101 ? 23.945 -1.680 -46.009 1.00 91.94 101 VAL A C 1
ATOM 805 O O . VAL A 1 101 ? 24.263 -2.443 -46.922 1.00 91.94 101 VAL A O 1
ATOM 808 N N . ILE A 1 102 ? 24.124 -1.987 -44.720 1.00 90.31 102 ILE A N 1
ATOM 809 C CA . ILE A 1 102 ? 24.694 -3.266 -44.269 1.00 90.31 102 ILE A CA 1
ATOM 810 C C . ILE A 1 102 ? 23.789 -4.431 -44.679 1.00 90.31 102 ILE A C 1
ATOM 812 O O . ILE A 1 102 ? 24.288 -5.434 -45.184 1.00 90.31 102 ILE A O 1
ATOM 816 N N . GLU A 1 103 ? 22.476 -4.286 -44.518 1.00 88.69 103 GLU A N 1
ATOM 817 C CA . GLU A 1 103 ? 21.497 -5.319 -44.854 1.00 88.69 103 GLU A CA 1
ATOM 818 C C . GLU A 1 103 ? 21.487 -5.633 -46.356 1.00 88.69 103 GLU A C 1
ATOM 820 O O . GLU A 1 103 ? 21.672 -6.785 -46.754 1.00 88.69 103 GLU A O 1
ATOM 825 N N . ILE A 1 104 ? 21.374 -4.603 -47.201 1.00 92.81 104 ILE A N 1
ATOM 826 C CA . ILE A 1 104 ? 21.376 -4.767 -48.661 1.00 92.81 104 ILE A CA 1
ATOM 827 C C . ILE A 1 104 ? 22.713 -5.347 -49.136 1.00 92.81 104 ILE A C 1
ATOM 829 O O . ILE A 1 104 ? 22.740 -6.284 -49.936 1.00 92.81 104 ILE A O 1
ATOM 833 N N . SER A 1 105 ? 23.833 -4.825 -48.627 1.00 93.00 105 SER A N 1
ATOM 834 C CA . SER A 1 105 ? 25.165 -5.295 -49.026 1.00 93.00 105 SER A CA 1
ATOM 835 C C . SER A 1 105 ? 25.398 -6.747 -48.609 1.00 93.00 105 SER A C 1
ATOM 837 O O . SER A 1 105 ? 25.942 -7.530 -49.388 1.00 93.00 105 SER A O 1
ATOM 839 N N . GLY A 1 106 ? 24.949 -7.128 -47.409 1.00 93.06 106 GLY A N 1
ATOM 840 C CA . GLY A 1 106 ? 25.016 -8.502 -46.916 1.00 93.06 106 GLY A CA 1
ATOM 841 C C . GLY A 1 106 ? 24.194 -9.466 -47.770 1.00 93.06 106 GLY A C 1
ATOM 842 O O . GLY A 1 106 ? 24.702 -10.516 -48.165 1.00 93.06 106 GLY A O 1
ATOM 843 N N . ALA A 1 107 ? 22.963 -9.089 -48.127 1.00 94.62 107 ALA A N 1
ATOM 844 C CA . ALA A 1 107 ? 22.098 -9.897 -48.985 1.00 94.62 107 ALA A CA 1
ATOM 845 C C . ALA A 1 107 ? 22.707 -10.120 -50.380 1.00 94.62 107 ALA A C 1
ATOM 847 O O . ALA A 1 107 ? 22.704 -11.244 -50.890 1.00 94.62 107 ALA A O 1
ATOM 848 N N . ILE A 1 108 ? 23.281 -9.074 -50.983 1.00 95.00 108 ILE A N 1
ATOM 849 C CA . ILE A 1 108 ? 23.952 -9.168 -52.288 1.00 95.00 108 ILE A CA 1
ATOM 850 C C . ILE A 1 108 ? 25.190 -10.066 -52.196 1.00 95.00 108 ILE A C 1
ATOM 852 O O . ILE A 1 108 ? 25.360 -10.951 -53.034 1.00 95.00 108 ILE A O 1
ATOM 856 N N . ALA A 1 109 ? 26.033 -9.881 -51.177 1.00 95.69 109 ALA A N 1
ATOM 857 C CA . ALA A 1 109 ? 27.247 -10.674 -50.999 1.00 95.69 109 ALA A CA 1
ATOM 858 C C . ALA A 1 109 ? 26.936 -12.167 -50.809 1.00 95.69 109 ALA A C 1
ATOM 860 O O . ALA A 1 109 ? 27.553 -13.011 -51.460 1.00 95.69 109 ALA A O 1
ATOM 861 N N . ALA A 1 110 ? 25.943 -12.497 -49.977 1.00 95.50 110 ALA A N 1
ATOM 862 C CA . ALA A 1 110 ? 25.502 -13.876 -49.777 1.00 95.50 110 ALA A CA 1
ATOM 863 C C . ALA A 1 110 ? 24.938 -14.486 -51.071 1.00 95.50 110 ALA A C 1
ATOM 865 O O . ALA A 1 110 ? 25.289 -15.610 -51.428 1.00 95.50 110 ALA A O 1
ATOM 866 N N . SER A 1 111 ? 24.125 -13.726 -51.811 1.00 93.69 111 SER A N 1
ATOM 867 C CA . SER A 1 111 ? 23.551 -14.172 -53.087 1.00 93.69 111 SER A CA 1
ATOM 868 C C . SER A 1 111 ? 24.627 -14.437 -54.140 1.00 93.69 111 SER A C 1
ATOM 870 O O . SER A 1 111 ? 24.566 -15.441 -54.847 1.00 93.69 111 SER A O 1
ATOM 872 N N . ALA A 1 112 ? 25.642 -13.574 -54.224 1.00 93.44 112 ALA A N 1
ATOM 873 C CA . ALA A 1 112 ? 26.770 -13.750 -55.132 1.00 93.44 112 ALA A CA 1
ATOM 874 C C . ALA A 1 112 ? 27.619 -14.976 -54.764 1.00 93.44 112 ALA A C 1
ATOM 876 O O . ALA A 1 112 ? 28.008 -15.727 -55.654 1.00 93.44 112 ALA A O 1
ATOM 877 N N . LEU A 1 113 ? 27.864 -15.214 -53.471 1.00 92.56 113 LEU A N 1
ATOM 878 C CA . LEU A 1 113 ? 28.606 -16.384 -52.994 1.00 92.56 113 LEU A CA 1
ATOM 879 C C . LEU A 1 113 ? 27.888 -17.692 -53.356 1.00 92.56 113 LEU A C 1
ATOM 881 O O . LEU A 1 113 ? 28.498 -18.599 -53.918 1.00 92.56 113 LEU A O 1
ATOM 885 N N . VAL A 1 114 ? 26.586 -17.776 -53.072 1.00 91.56 114 VAL A N 1
ATOM 886 C CA . VAL A 1 114 ? 25.768 -18.951 -53.414 1.00 91.56 114 VAL A CA 1
ATOM 887 C C . VAL A 1 114 ? 25.683 -19.126 -54.931 1.00 91.56 114 VAL A C 1
ATOM 889 O O . VAL A 1 114 ? 25.827 -20.238 -55.435 1.00 91.56 114 VAL A O 1
ATOM 892 N N . GLY A 1 115 ? 25.506 -18.031 -55.675 1.00 89.69 115 GLY A N 1
ATOM 893 C CA . GLY A 1 115 ? 25.513 -18.048 -57.136 1.00 89.69 115 GLY A CA 1
ATOM 894 C C . GLY A 1 115 ? 26.830 -18.575 -57.706 1.00 89.69 115 GLY A C 1
ATOM 895 O O . GLY A 1 115 ? 26.809 -19.430 -58.587 1.00 89.69 115 GLY A O 1
ATOM 896 N N . TYR A 1 116 ? 27.969 -18.132 -57.169 1.00 90.31 116 TYR A N 1
ATOM 897 C CA . TYR A 1 116 ? 29.290 -18.616 -57.571 1.00 90.31 116 TYR A CA 1
ATOM 898 C C . TYR A 1 116 ? 29.449 -20.122 -57.325 1.00 90.31 116 TYR A C 1
ATOM 900 O O . TYR A 1 116 ? 29.889 -20.842 -58.218 1.00 90.31 116 TYR A O 1
ATOM 908 N N . GLN A 1 117 ? 29.024 -20.617 -56.158 1.00 85.62 117 GLN A N 1
ATOM 909 C CA . GLN A 1 117 ? 29.066 -22.050 -55.842 1.00 85.62 117 GLN A CA 1
ATOM 910 C C . GLN A 1 117 ? 28.232 -22.894 -56.815 1.00 85.62 117 GLN A C 1
ATOM 912 O O . GLN A 1 117 ? 28.659 -23.975 -57.208 1.00 85.62 117 GLN A O 1
ATOM 917 N N . LEU A 1 118 ? 27.058 -22.408 -57.231 1.00 84.19 118 LEU A N 1
ATOM 918 C CA . LEU A 1 118 ? 26.238 -23.091 -58.236 1.00 84.19 118 LEU A CA 1
ATOM 919 C C . LEU A 1 118 ? 26.883 -23.068 -59.627 1.00 84.19 118 LEU A C 1
ATOM 921 O O . LEU A 1 118 ? 26.797 -24.062 -60.345 1.00 84.19 118 LEU A O 1
ATOM 925 N N . PHE A 1 119 ? 27.532 -21.963 -60.003 1.00 81.69 119 PHE A N 1
ATOM 926 C CA . PHE A 1 119 ? 28.256 -21.867 -61.272 1.00 81.69 119 PHE A CA 1
ATOM 927 C C . PHE A 1 119 ? 29.430 -22.849 -61.341 1.00 81.69 119 PHE A C 1
ATOM 929 O O . PHE A 1 119 ? 29.557 -23.542 -62.347 1.00 81.69 119 PHE A O 1
ATOM 936 N N . GLU A 1 120 ? 30.243 -22.961 -60.287 1.00 82.88 120 GLU A N 1
ATOM 937 C CA . GLU A 1 120 ? 31.323 -23.961 -60.237 1.00 82.88 120 GLU A CA 1
ATOM 938 C C . GLU A 1 120 ? 30.818 -25.408 -60.197 1.00 82.88 120 GLU A C 1
ATOM 940 O O . GLU A 1 120 ? 31.533 -26.302 -60.624 1.00 82.88 120 GLU A O 1
ATOM 945 N N . LEU A 1 121 ? 29.602 -25.667 -59.707 1.00 69.81 121 LEU A N 1
ATOM 946 C CA . LEU A 1 121 ? 29.040 -27.022 -59.691 1.00 69.81 121 LEU A CA 1
ATOM 947 C C . LEU A 1 121 ? 28.61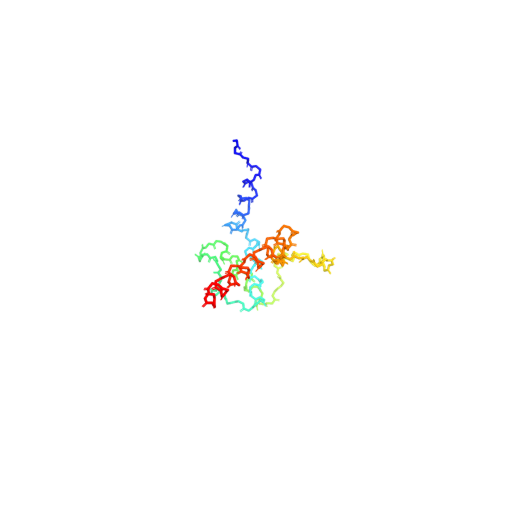0 -27.507 -61.091 1.00 69.81 121 LEU A C 1
ATOM 949 O O . LEU A 1 121 ? 28.526 -28.711 -61.328 1.00 69.81 121 LEU A O 1
ATOM 953 N N . VAL A 1 122 ? 28.264 -26.581 -61.992 1.00 69.50 122 VAL A N 1
ATOM 954 C CA . VAL A 1 122 ? 27.807 -26.880 -63.363 1.00 69.50 122 VAL A CA 1
ATOM 955 C C . VAL A 1 122 ? 28.958 -26.859 -64.377 1.00 69.50 122 VAL A C 1
ATOM 957 O O . VAL A 1 122 ? 28.857 -27.538 -65.401 1.00 69.50 122 VAL A O 1
ATOM 960 N N . ALA A 1 123 ? 30.005 -26.069 -64.120 1.00 56.34 123 ALA A N 1
ATOM 961 C CA . ALA A 1 123 ? 31.214 -25.978 -64.946 1.00 56.34 123 ALA A CA 1
ATOM 962 C C . ALA A 1 123 ? 32.161 -27.170 -64.724 1.00 56.34 123 ALA A C 1
ATOM 964 O O . ALA A 1 123 ? 32.780 -27.600 -65.725 1.00 56.34 123 ALA A O 1
#

Radius of gyration: 29.9 Å; chains: 1; bounding box: 52×45×82 Å

Sequence (123 aa):
MNDITALLPHIKLRFNIEHPSYEDSYAFGYECALADVAEADNPFRKGTQQAEHWLEGWWDAIGGEEPLFELNAQEAAELSSEESAANDQEYCHKHGFLSLVIEISGAIAASALVGYQLFELVA

Secondary structure (DSSP, 8-state):
---HHHHHHHHHHHHHHHS--HHHHHHHHHHHHHTT--GGG--SPTTSHHHHHHHHHHHHHHHTPPPSS------SS-TTS----TT---------HHHHHHHHHHHHHHHHHHHHHHHHHH-

pLDDT: mean 81.99, std 15.72, range [42.41, 97.88]